Protein AF-A0A3B3R0X5-F1 (afdb_monomer_lite)

Organism: NCBI:txid1676925

Sequence (96 aa):
MDEEKPDLSTESGTTAPKTSDVYRVDKNLPVRFNNPDCFRGYSKKSTHPLYQTSNQTYGSKKPTVHEMPTTFNGTNRKFSEQKLKSGMYRDNGFNT

Radius of gyration: 26.06 Å; chains: 1; bounding box: 53×33×99 Å

InterPro domains:
  IPR026507 Piercer of microtubule wall 1/2 [PF14892] (10-96)
  IPR026507 Piercer of microtubule wall 1/2 [PTHR20899] (8-96)

Foldseek 3Di:
DDDDDDPPPDPPPPDAQFLVNVDQADPPDPVCLRRLVVDPDQAQPPDDPVPDDPCSVPSRDRDDSVNRDRDDDDDDCVVVVVVVVVPDDDDPDDDD

Secondary structure (DSSP, 8-state):
--------------PPPPHHHHS---TT--HHHH-GGG--S-S-----GGG--GGGGTT-SPP-TTTS-S-------HHHHHHHHT-S--------

Structure (mmCIF, N/CA/C/O backbone):
data_AF-A0A3B3R0X5-F1
#
_entry.id   AF-A0A3B3R0X5-F1
#
loop_
_atom_site.group_PDB
_atom_site.id
_atom_site.type_symbol
_atom_site.label_atom_id
_atom_site.label_alt_id
_atom_site.label_comp_id
_atom_site.label_asym_id
_atom_site.label_entity_id
_atom_site.label_seq_id
_atom_site.pdbx_PDB_ins_code
_atom_site.Cartn_x
_atom_site.Cartn_y
_atom_site.Cartn_z
_atom_site.occupancy
_atom_site.B_iso_or_equiv
_atom_site.auth_seq_id
_atom_site.auth_comp_id
_atom_site.auth_asym_id
_atom_site.auth_atom_id
_atom_site.pdbx_PDB_model_num
ATOM 1 N N . MET A 1 1 ? -30.843 12.924 -51.909 1.00 53.91 1 MET A N 1
ATOM 2 C CA . MET A 1 1 ? -29.399 12.632 -51.771 1.00 53.91 1 MET A CA 1
ATOM 3 C C . MET A 1 1 ? -29.111 12.802 -50.300 1.00 53.91 1 MET A C 1
ATOM 5 O O . MET A 1 1 ? -28.601 13.829 -49.877 1.00 53.91 1 MET A O 1
ATOM 9 N N . ASP A 1 2 ? -29.628 11.860 -49.527 1.00 50.97 2 ASP A N 1
ATOM 10 C CA . ASP A 1 2 ? -29.556 11.872 -48.078 1.00 50.97 2 ASP A CA 1
ATOM 11 C C . ASP A 1 2 ? -28.190 11.303 -47.713 1.00 50.97 2 ASP A C 1
ATOM 13 O O . ASP A 1 2 ? -27.877 10.161 -48.046 1.00 50.97 2 ASP A O 1
ATOM 17 N N . GLU A 1 3 ? -27.332 12.146 -47.142 1.00 59.84 3 GLU A N 1
ATOM 18 C CA . GLU A 1 3 ? -26.022 11.717 -46.670 1.00 59.84 3 GLU A CA 1
ATOM 19 C C . GLU A 1 3 ? -26.201 10.834 -45.435 1.00 59.84 3 GLU A C 1
ATOM 21 O O . GLU A 1 3 ? -26.466 11.304 -44.327 1.00 59.84 3 GLU A O 1
ATOM 26 N N . GLU A 1 4 ? -26.066 9.529 -45.640 1.00 56.72 4 GLU A N 1
ATOM 27 C CA . GLU A 1 4 ? -25.997 8.549 -44.571 1.00 56.72 4 GLU A CA 1
ATOM 28 C C . GLU A 1 4 ? -24.612 8.638 -43.909 1.00 56.72 4 GLU A C 1
ATOM 30 O O . GLU A 1 4 ? -23.581 8.259 -44.469 1.00 56.72 4 GLU A O 1
ATOM 35 N N . LYS A 1 5 ? -24.586 9.211 -42.704 1.00 58.28 5 LYS A N 1
ATOM 36 C CA . LYS A 1 5 ? -23.441 9.177 -41.787 1.00 58.28 5 LYS A CA 1
ATOM 37 C C . LYS A 1 5 ? -23.217 7.725 -41.345 1.00 58.28 5 LYS A C 1
ATOM 39 O O . LYS A 1 5 ? -24.145 7.165 -40.768 1.00 58.28 5 LYS A O 1
ATOM 44 N N . PRO A 1 6 ? -22.019 7.134 -41.494 1.00 53.94 6 PRO A N 1
ATOM 45 C CA . PRO A 1 6 ? -21.743 5.854 -40.859 1.00 53.94 6 PRO A CA 1
ATOM 46 C C . PRO A 1 6 ? -21.588 6.054 -39.346 1.00 53.94 6 PRO A C 1
ATOM 48 O O . PRO A 1 6 ? -20.646 6.690 -38.864 1.00 53.94 6 PRO A O 1
ATOM 51 N N . ASP A 1 7 ? -22.533 5.504 -38.596 1.00 47.34 7 ASP A N 1
ATOM 52 C CA . ASP A 1 7 ? -22.517 5.337 -37.151 1.00 47.34 7 ASP A CA 1
ATOM 53 C C . ASP A 1 7 ? -21.604 4.163 -36.766 1.00 47.34 7 ASP A C 1
ATOM 55 O O . ASP A 1 7 ? -22.033 3.060 -36.438 1.00 47.34 7 ASP A O 1
ATOM 59 N N . LEU A 1 8 ? -20.290 4.394 -36.769 1.00 48.59 8 LEU A N 1
ATOM 60 C CA . LEU A 1 8 ? -19.348 3.385 -36.288 1.00 48.59 8 LEU A CA 1
ATOM 61 C C . LEU A 1 8 ? -19.375 3.314 -34.751 1.00 48.59 8 LEU A C 1
ATOM 63 O O . LEU A 1 8 ? -18.542 3.898 -34.062 1.00 48.59 8 LEU A O 1
ATOM 67 N N . SER A 1 9 ? -20.352 2.584 -34.213 1.00 49.56 9 SER A N 1
ATOM 68 C CA . SER A 1 9 ? -20.438 2.190 -32.807 1.00 49.56 9 SER A CA 1
ATOM 69 C C . SER A 1 9 ? -20.081 0.711 -32.657 1.00 49.56 9 SER A C 1
ATOM 71 O O . SER A 1 9 ? -20.929 -0.171 -32.641 1.00 49.56 9 SER A O 1
ATOM 73 N N . THR A 1 10 ? -18.789 0.407 -32.540 1.00 44.56 10 THR A N 1
ATOM 74 C CA . THR A 1 10 ? -18.317 -0.844 -31.922 1.00 44.56 10 THR A CA 1
ATOM 75 C C . THR A 1 10 ? -16.928 -0.603 -31.342 1.00 44.56 10 THR A C 1
ATOM 77 O O . THR A 1 10 ? -15.913 -0.992 -31.912 1.00 44.56 10 THR A O 1
ATOM 80 N N . GLU A 1 11 ? -16.870 0.049 -30.182 1.00 41.31 11 GLU A N 1
ATOM 81 C CA . GLU A 1 11 ? -15.714 -0.106 -29.306 1.00 41.31 11 GLU A CA 1
ATOM 82 C C . GLU A 1 11 ? -15.921 -1.395 -28.515 1.00 41.31 11 GLU A C 1
ATOM 84 O O . GLU A 1 11 ? -16.641 -1.431 -27.516 1.00 41.31 11 GLU A O 1
ATOM 89 N N . SER A 1 12 ? -15.311 -2.486 -28.974 1.00 43.66 12 SER A N 1
ATOM 90 C CA . SER A 1 12 ? -15.097 -3.667 -28.142 1.00 43.66 12 SER A CA 1
ATOM 91 C C . SER A 1 12 ? -14.105 -3.291 -27.034 1.00 43.66 12 SER A C 1
ATOM 93 O O . SER A 1 12 ? -12.910 -3.573 -27.122 1.00 43.66 12 SER A O 1
ATOM 95 N N . GLY A 1 13 ? -14.589 -2.578 -26.018 1.00 43.00 13 GLY A N 1
ATOM 96 C CA . GLY A 1 13 ? -13.820 -2.197 -24.845 1.00 43.00 13 GLY A CA 1
ATOM 97 C C . GLY A 1 13 ? -13.462 -3.446 -24.055 1.00 43.00 13 GLY A C 1
ATOM 98 O O . GLY A 1 13 ? -14.258 -3.927 -23.254 1.00 43.00 13 GLY A O 1
ATOM 99 N N . THR A 1 14 ? -12.269 -3.993 -24.280 1.00 53.59 14 THR A N 1
ATOM 100 C CA . THR A 1 14 ? -11.697 -5.048 -23.441 1.00 53.59 14 THR A CA 1
ATOM 101 C C . THR A 1 14 ? -11.462 -4.482 -22.046 1.00 53.59 14 THR A C 1
ATOM 103 O O . THR A 1 14 ? -10.401 -3.933 -21.749 1.00 53.59 14 THR A O 1
ATOM 106 N N . THR A 1 15 ? -12.473 -4.565 -21.186 1.00 72.00 15 THR A N 1
ATOM 107 C CA . THR A 1 15 ? -12.330 -4.282 -19.761 1.00 72.00 15 THR A CA 1
ATOM 108 C C . THR A 1 15 ? -11.303 -5.244 -19.188 1.00 72.00 15 THR A C 1
ATOM 110 O O . THR A 1 15 ? -11.442 -6.459 -19.336 1.00 72.00 15 THR A O 1
ATOM 113 N N . ALA A 1 16 ? -10.265 -4.704 -18.554 1.00 80.25 16 ALA A N 1
ATOM 114 C CA . ALA A 1 16 ? -9.245 -5.518 -17.917 1.00 80.25 16 ALA A CA 1
ATOM 115 C C . ALA A 1 16 ? -9.865 -6.480 -16.888 1.00 80.25 16 ALA A C 1
ATOM 117 O O . ALA A 1 16 ? -10.806 -6.089 -16.185 1.00 80.25 16 ALA A O 1
ATOM 118 N N . PRO A 1 17 ? -9.353 -7.721 -16.791 1.00 86.81 17 PRO A N 1
ATOM 119 C CA . PRO A 1 17 ? -9.950 -8.748 -15.951 1.00 86.81 17 PRO A CA 1
ATOM 120 C C . PRO A 1 17 ? -9.858 -8.363 -14.474 1.00 86.81 17 PRO A C 1
ATOM 122 O O . PRO A 1 17 ? -8.794 -7.971 -13.981 1.00 86.81 17 PRO A O 1
ATOM 125 N N . LYS A 1 18 ? -10.975 -8.496 -13.755 1.00 92.00 18 LYS A N 1
ATOM 126 C CA . LYS A 1 18 ? -11.014 -8.324 -12.301 1.00 92.00 18 LYS A CA 1
ATOM 127 C C . LYS A 1 18 ? -10.678 -9.638 -11.616 1.00 92.00 18 LYS A C 1
ATOM 129 O O . LYS A 1 18 ? -10.850 -10.718 -12.179 1.00 92.00 18 LYS A O 1
ATOM 134 N N . THR A 1 19 ? -10.235 -9.571 -10.366 1.00 93.44 19 THR A N 1
ATOM 135 C CA . THR A 1 19 ? -9.950 -10.796 -9.605 1.00 93.44 19 THR A CA 1
ATOM 136 C C . THR A 1 19 ? -11.218 -11.572 -9.290 1.00 93.44 19 THR A C 1
ATOM 138 O O . THR A 1 19 ? -11.183 -12.797 -9.322 1.00 93.44 19 THR A O 1
ATOM 141 N N . SER A 1 20 ? -12.341 -10.877 -9.082 1.00 93.06 20 SER A N 1
ATOM 142 C CA . SER A 1 20 ? -13.666 -11.479 -8.914 1.00 93.06 20 SER A CA 1
ATOM 143 C C . SER A 1 20 ? -14.141 -12.296 -10.113 1.00 93.06 20 SER A C 1
ATOM 145 O O . SER A 1 20 ? -14.981 -13.174 -9.942 1.00 93.06 20 SER A O 1
ATOM 147 N N . ASP A 1 21 ? -13.638 -11.998 -11.315 1.00 93.06 21 ASP A N 1
ATOM 148 C CA . ASP A 1 21 ? -14.056 -12.680 -12.546 1.00 93.06 21 ASP A CA 1
ATOM 149 C C . ASP A 1 21 ? -13.395 -14.064 -12.661 1.00 93.06 21 ASP A C 1
ATOM 151 O O . ASP A 1 21 ? -13.942 -14.971 -13.282 1.00 93.06 21 ASP A O 1
ATOM 155 N N . VAL A 1 22 ? -12.220 -14.229 -12.043 1.00 93.62 22 VAL A N 1
ATOM 156 C CA . VAL A 1 22 ? -11.402 -15.453 -12.102 1.00 93.62 22 VAL A CA 1
ATOM 157 C C . VAL A 1 22 ? -11.481 -16.255 -10.802 1.00 93.62 22 VAL A C 1
ATOM 159 O O . VAL A 1 22 ? -11.456 -17.485 -10.822 1.00 93.62 22 VAL A O 1
ATOM 162 N N . TYR A 1 23 ? -11.584 -15.575 -9.660 1.00 95.12 23 TYR A N 1
ATOM 163 C CA . TYR A 1 23 ? -11.552 -16.173 -8.332 1.00 95.12 23 TYR A CA 1
ATOM 164 C C . TYR A 1 23 ? -12.751 -15.761 -7.488 1.00 95.12 23 TYR A C 1
ATOM 166 O O . TYR A 1 23 ? -13.299 -14.666 -7.602 1.00 95.12 23 TYR A O 1
ATOM 174 N N . ARG A 1 24 ? -13.107 -16.628 -6.537 1.00 95.19 24 ARG A N 1
ATOM 175 C CA . ARG A 1 24 ? -14.070 -16.281 -5.495 1.00 95.19 24 ARG A CA 1
ATOM 176 C C . ARG A 1 24 ? -13.416 -15.331 -4.489 1.00 95.19 24 ARG A C 1
ATOM 178 O O . ARG A 1 24 ? -12.496 -15.723 -3.774 1.00 95.19 24 ARG A O 1
ATOM 185 N N . VAL A 1 25 ? -13.921 -14.105 -4.425 1.00 95.06 25 VAL A N 1
ATOM 186 C CA . VAL A 1 25 ? -13.431 -13.040 -3.537 1.00 95.06 25 VAL A CA 1
ATOM 187 C C . VAL A 1 25 ? -14.416 -12.740 -2.407 1.00 95.06 25 VAL A C 1
ATOM 189 O O . VAL A 1 25 ? -15.620 -12.981 -2.535 1.00 95.06 25 VAL A O 1
ATOM 192 N N . ASP A 1 26 ? -13.910 -12.211 -1.291 1.00 94.50 26 ASP A N 1
ATOM 193 C CA . ASP A 1 26 ? -14.753 -11.719 -0.196 1.00 94.50 26 ASP A CA 1
ATOM 194 C C . ASP A 1 26 ? -15.483 -10.421 -0.584 1.00 94.50 26 ASP A C 1
ATOM 196 O O . ASP A 1 26 ? -14.952 -9.582 -1.314 1.00 94.50 26 ASP A O 1
ATOM 200 N N . LYS A 1 27 ? -16.699 -10.224 -0.059 1.00 91.12 27 LYS A N 1
ATOM 201 C CA . LYS A 1 27 ? -17.514 -9.022 -0.320 1.00 91.12 27 LYS A CA 1
ATOM 202 C C . LYS A 1 27 ? -16.852 -7.733 0.179 1.00 91.12 27 LYS A C 1
ATOM 204 O O . LYS A 1 27 ? -17.096 -6.670 -0.381 1.00 91.12 27 LYS A O 1
ATOM 209 N N . ASN A 1 28 ? -16.030 -7.825 1.222 1.00 92.25 28 ASN A N 1
ATOM 210 C CA . ASN A 1 28 ? -15.334 -6.705 1.848 1.00 92.25 28 ASN A CA 1
ATOM 211 C C . ASN A 1 28 ? -13.930 -6.477 1.268 1.00 92.25 28 ASN A C 1
ATOM 213 O O . ASN A 1 28 ? -13.159 -5.692 1.825 1.00 92.25 28 ASN A O 1
ATOM 217 N N . LEU A 1 29 ? -13.567 -7.150 0.169 1.00 94.06 29 LEU A N 1
ATOM 218 C CA . LEU A 1 29 ? -12.272 -6.954 -0.472 1.00 94.06 29 LEU A CA 1
ATOM 219 C C . LEU A 1 29 ? -12.155 -5.509 -1.000 1.00 94.06 29 LEU A C 1
ATOM 221 O O . LEU A 1 29 ? -12.999 -5.066 -1.784 1.00 94.06 29 LEU A O 1
ATOM 225 N N . PRO A 1 30 ? -11.100 -4.757 -0.630 1.00 94.50 30 PRO A N 1
ATOM 226 C CA . PRO A 1 30 ? -10.862 -3.436 -1.186 1.00 94.50 30 PRO A CA 1
ATOM 227 C C . PRO A 1 30 ? -10.844 -3.447 -2.716 1.00 94.50 30 PRO A C 1
ATOM 229 O O . PRO A 1 30 ? -10.166 -4.263 -3.339 1.00 94.50 30 PRO A O 1
ATOM 232 N N . VAL A 1 31 ? -11.508 -2.457 -3.321 1.00 93.75 31 VAL A N 1
ATOM 233 C CA . VAL A 1 31 ? -11.641 -2.308 -4.784 1.00 93.75 31 VAL A CA 1
ATOM 234 C C . VAL A 1 31 ? -10.291 -2.370 -5.502 1.00 93.75 31 VAL A C 1
ATOM 236 O O . VAL A 1 31 ? -10.208 -2.876 -6.619 1.00 93.75 31 VAL A O 1
ATOM 239 N N . ARG A 1 32 ? -9.219 -1.899 -4.855 1.00 93.50 32 ARG A N 1
ATOM 240 C CA . ARG A 1 32 ? -7.862 -1.936 -5.411 1.00 93.50 32 ARG A CA 1
ATOM 241 C C . ARG A 1 32 ? -7.347 -3.357 -5.636 1.00 93.50 32 ARG A C 1
ATOM 243 O O . ARG A 1 32 ? -6.734 -3.609 -6.661 1.00 93.50 32 ARG A O 1
ATOM 250 N N . PHE A 1 33 ? -7.637 -4.286 -4.729 1.00 94.19 33 PHE A N 1
ATOM 251 C CA . PHE A 1 33 ? -7.268 -5.691 -4.915 1.00 94.19 33 PHE A CA 1
ATOM 252 C C . PHE A 1 33 ? -8.183 -6.399 -5.910 1.00 94.19 33 PHE A C 1
ATOM 254 O O . PHE A 1 33 ? -7.747 -7.346 -6.548 1.00 94.19 33 PHE A O 1
ATOM 261 N N . ASN A 1 34 ? -9.418 -5.917 -6.099 1.00 94.75 34 ASN A N 1
ATOM 262 C CA . ASN A 1 34 ? -10.283 -6.448 -7.151 1.00 94.75 34 ASN A CA 1
ATOM 263 C C . ASN A 1 34 ? -9.844 -6.022 -8.565 1.00 94.75 34 ASN A C 1
ATOM 265 O O . ASN A 1 34 ? -10.066 -6.741 -9.534 1.00 94.75 34 ASN A O 1
ATOM 269 N N . ASN A 1 35 ? -9.211 -4.853 -8.688 1.00 93.94 35 ASN A N 1
ATOM 270 C CA . ASN A 1 35 ? -8.795 -4.277 -9.965 1.00 93.94 35 ASN A CA 1
ATOM 271 C C . ASN A 1 35 ? -7.262 -4.131 -9.991 1.00 93.94 35 ASN A C 1
ATOM 273 O O . ASN A 1 35 ? -6.763 -3.061 -9.626 1.00 93.94 35 ASN A O 1
ATOM 277 N N . PRO A 1 36 ? -6.495 -5.147 -10.435 1.00 91.50 36 PRO A N 1
ATOM 278 C CA . PRO A 1 36 ? -5.025 -5.095 -10.438 1.00 91.50 36 PRO A CA 1
ATOM 279 C C . PRO A 1 36 ? -4.476 -3.929 -11.274 1.00 91.50 36 PRO A C 1
ATOM 281 O O . PRO A 1 36 ? -3.392 -3.405 -11.022 1.00 91.50 36 PRO A O 1
ATOM 284 N N . ASP A 1 37 ? -5.268 -3.442 -12.223 1.00 89.75 37 ASP A N 1
ATOM 285 C CA . ASP A 1 37 ? -4.926 -2.304 -13.061 1.00 89.75 37 ASP A CA 1
ATOM 286 C C . ASP A 1 37 ? -4.801 -0.971 -12.330 1.00 89.75 37 ASP A C 1
ATOM 288 O O . ASP A 1 37 ? -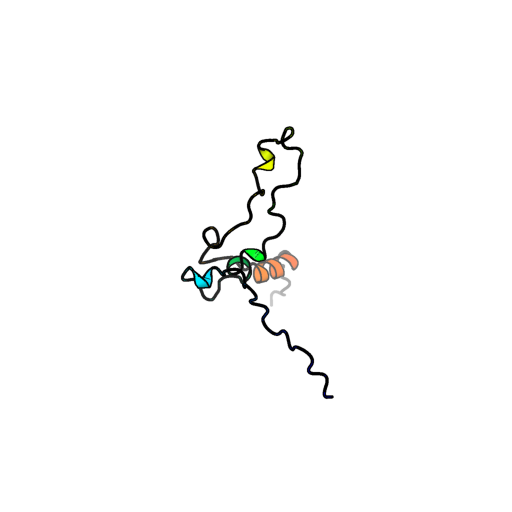4.148 -0.054 -12.832 1.00 89.75 37 ASP A O 1
ATOM 292 N N . CYS A 1 38 ? -5.371 -0.865 -11.129 1.00 89.56 38 CYS A N 1
ATOM 293 C CA . CYS A 1 38 ? -5.252 0.337 -10.318 1.00 89.56 38 CYS A CA 1
ATOM 294 C C . CYS A 1 38 ? -3.823 0.562 -9.784 1.00 89.56 38 CYS A C 1
ATOM 296 O O . CYS A 1 38 ? -3.484 1.690 -9.410 1.00 89.56 38 CYS A O 1
ATOM 298 N N . PHE A 1 39 ? -2.979 -0.480 -9.763 1.00 89.50 39 PHE A N 1
ATOM 299 C CA . PHE A 1 39 ? -1.589 -0.396 -9.328 1.00 89.50 39 PHE A CA 1
ATOM 300 C C . PHE A 1 39 ? -0.715 0.216 -10.428 1.00 89.50 39 PHE A C 1
ATOM 302 O O . PHE A 1 39 ? -0.505 -0.359 -11.497 1.00 89.50 39 PHE A O 1
ATOM 309 N N . ARG A 1 40 ? -0.184 1.408 -10.147 1.00 90.00 40 ARG A N 1
ATOM 310 C CA . ARG A 1 40 ? 0.684 2.184 -11.045 1.00 90.00 40 ARG A CA 1
ATOM 311 C C . ARG A 1 40 ? 2.144 2.084 -10.606 1.00 90.00 40 ARG A C 1
ATOM 313 O O . ARG A 1 40 ? 2.427 1.773 -9.455 1.00 90.00 40 ARG A O 1
ATOM 320 N N . GLY A 1 41 ? 3.065 2.384 -11.520 1.00 89.38 41 GLY A N 1
ATOM 321 C CA . GLY A 1 41 ? 4.508 2.406 -11.242 1.00 89.38 41 GLY A CA 1
ATOM 322 C C . GLY A 1 41 ? 5.226 1.082 -11.504 1.00 89.38 41 GLY A C 1
ATOM 323 O O . GLY A 1 41 ? 6.453 1.062 -11.546 1.00 89.38 41 GLY A O 1
ATOM 324 N N . TYR A 1 42 ? 4.479 0.011 -11.769 1.00 91.56 42 TYR A N 1
ATOM 325 C CA . TYR A 1 42 ? 5.037 -1.246 -12.243 1.00 91.56 42 TYR A CA 1
ATOM 326 C C . TYR A 1 42 ? 5.207 -1.205 -13.754 1.00 91.56 42 TYR A C 1
ATOM 328 O O . TYR A 1 42 ? 4.229 -1.189 -14.501 1.00 91.56 42 TYR A O 1
ATOM 336 N N . SER A 1 43 ? 6.449 -1.134 -14.207 1.00 87.50 43 SER A N 1
ATOM 337 C CA . SER A 1 43 ? 6.785 -1.206 -15.626 1.00 87.50 43 SER A CA 1
ATOM 338 C C . SER A 1 43 ? 8.282 -1.392 -15.783 1.00 87.50 43 SER A C 1
ATOM 340 O O . SER A 1 43 ? 9.078 -0.908 -14.972 1.00 87.50 43 SER A O 1
ATOM 342 N N . LYS A 1 44 ? 8.682 -2.066 -16.859 1.00 86.44 44 LYS A N 1
ATOM 343 C CA . LYS A 1 44 ? 10.082 -2.081 -17.257 1.00 86.44 44 LYS A CA 1
ATOM 344 C C . LYS A 1 44 ? 10.452 -0.673 -17.720 1.00 86.44 44 LYS A C 1
ATOM 346 O O . LYS A 1 44 ? 9.933 -0.192 -18.725 1.00 86.44 44 LYS A O 1
ATOM 351 N N . LYS A 1 45 ? 11.344 -0.009 -16.982 1.00 86.81 45 LYS A N 1
ATOM 352 C CA . LYS A 1 45 ? 11.912 1.269 -17.420 1.00 86.81 45 LYS A CA 1
ATOM 353 C C . LYS A 1 45 ? 12.662 1.045 -18.732 1.00 86.81 45 LYS A C 1
ATOM 355 O O . LYS A 1 45 ? 13.386 0.060 -18.866 1.00 86.81 45 LYS A O 1
ATOM 360 N N . SER A 1 46 ? 12.492 1.962 -19.681 1.00 83.44 46 SER A N 1
ATOM 361 C CA . SER A 1 46 ? 13.232 1.944 -20.943 1.00 83.44 46 SER A CA 1
ATOM 362 C C . S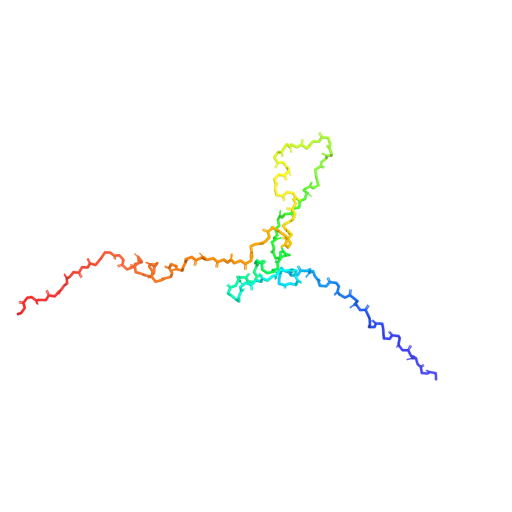ER A 1 46 ? 14.681 2.362 -20.687 1.00 83.44 46 SER A C 1
ATOM 364 O O . SER A 1 46 ? 15.035 3.532 -20.798 1.00 83.44 46 SER A O 1
ATOM 366 N N . THR A 1 47 ? 15.504 1.404 -20.271 1.00 86.94 47 THR A N 1
ATOM 367 C CA . THR A 1 47 ? 16.955 1.537 -20.136 1.00 86.94 47 THR A CA 1
ATOM 368 C C . THR A 1 47 ? 17.640 0.834 -21.299 1.00 86.94 47 THR A C 1
ATOM 370 O O . THR A 1 47 ? 17.094 -0.093 -21.905 1.00 86.94 47 THR A O 1
ATOM 373 N N . HIS A 1 48 ? 18.848 1.285 -21.631 1.00 91.12 48 HIS A N 1
ATOM 374 C CA . HIS A 1 48 ? 19.636 0.658 -22.682 1.00 91.12 48 HIS A CA 1
ATOM 375 C C . HIS A 1 48 ? 19.836 -0.838 -22.364 1.00 91.12 48 HIS A C 1
ATOM 377 O O . HIS A 1 48 ? 20.235 -1.155 -21.239 1.00 91.12 48 HIS A O 1
ATOM 383 N N . PRO A 1 49 ? 19.601 -1.767 -23.311 1.00 89.12 49 PRO A N 1
ATOM 384 C CA . PRO A 1 49 ? 19.663 -3.204 -23.042 1.00 89.12 49 PRO A CA 1
ATOM 385 C C . PRO A 1 49 ? 20.987 -3.679 -22.429 1.00 89.12 49 PRO A C 1
ATOM 387 O O . PRO A 1 49 ? 20.976 -4.572 -21.589 1.00 89.12 49 PRO A O 1
ATOM 390 N N . LEU A 1 50 ? 22.105 -3.040 -22.797 1.00 93.38 50 LEU A N 1
ATOM 391 C CA . LEU A 1 50 ? 23.443 -3.351 -22.274 1.00 93.38 50 LEU A CA 1
ATOM 392 C C . LEU A 1 50 ? 23.690 -2.828 -20.845 1.00 93.38 50 LEU A C 1
ATOM 394 O O . LEU A 1 50 ? 24.586 -3.311 -20.164 1.00 93.38 50 LEU A O 1
ATOM 398 N N . TYR A 1 51 ? 22.906 -1.851 -20.379 1.00 90.75 51 TYR A N 1
ATOM 399 C CA . TYR A 1 51 ? 23.079 -1.194 -19.076 1.00 90.75 51 TYR A CA 1
ATOM 400 C C . TYR A 1 51 ? 21.921 -1.532 -18.120 1.00 90.75 51 TYR A C 1
ATOM 402 O O . TYR A 1 51 ? 21.325 -0.660 -17.478 1.00 90.75 51 TYR A O 1
ATOM 410 N N . GLN A 1 52 ? 21.579 -2.819 -18.030 1.00 90.75 52 GLN A N 1
ATOM 411 C CA . GLN A 1 52 ? 20.597 -3.331 -17.074 1.00 90.75 52 GLN A CA 1
ATOM 412 C C . GLN A 1 52 ? 21.290 -3.800 -15.793 1.00 90.75 52 GLN A C 1
ATOM 414 O O . GLN A 1 52 ? 22.279 -4.524 -15.828 1.00 90.75 52 GLN A O 1
ATOM 419 N N . THR A 1 53 ? 20.753 -3.393 -14.647 1.00 91.19 53 THR A N 1
ATOM 420 C CA . THR A 1 53 ? 21.182 -3.885 -13.333 1.00 91.19 53 THR A CA 1
ATOM 421 C C . THR A 1 53 ? 20.168 -4.893 -12.803 1.00 91.19 53 THR A C 1
ATOM 423 O O . THR A 1 53 ? 18.984 -4.826 -13.134 1.00 91.19 53 THR A O 1
ATOM 426 N N . SER A 1 54 ? 20.600 -5.806 -11.933 1.00 92.06 54 SER A N 1
ATOM 427 C CA . SER A 1 54 ? 19.717 -6.794 -11.292 1.00 92.06 54 SER A CA 1
ATOM 428 C C . SER A 1 54 ? 18.537 -6.138 -10.563 1.00 92.06 54 SER A C 1
ATOM 430 O O . SER A 1 54 ? 17.403 -6.608 -10.667 1.00 92.06 54 SER A O 1
ATOM 432 N N . ASN A 1 55 ? 18.782 -4.994 -9.920 1.00 92.25 55 ASN A N 1
ATOM 433 C CA . ASN A 1 55 ? 17.773 -4.212 -9.204 1.00 92.25 55 ASN A CA 1
ATOM 434 C C . ASN A 1 55 ? 16.645 -3.695 -10.115 1.00 92.25 55 ASN A C 1
ATOM 436 O O . ASN A 1 55 ? 15.532 -3.506 -9.634 1.00 92.25 55 ASN A O 1
ATOM 440 N N . GLN A 1 56 ? 16.888 -3.505 -11.421 1.00 90.75 56 GLN A N 1
ATOM 441 C CA . GLN A 1 56 ? 15.845 -3.093 -12.376 1.00 90.75 56 GLN A CA 1
ATOM 442 C C . GLN A 1 56 ? 14.775 -4.174 -12.587 1.00 90.75 56 GLN A C 1
ATOM 444 O O . GLN A 1 56 ? 13.703 -3.874 -13.105 1.00 90.75 56 GLN A O 1
ATOM 449 N N . THR A 1 57 ? 15.038 -5.419 -12.178 1.00 91.44 57 THR A N 1
ATOM 450 C CA . THR A 1 57 ? 14.052 -6.509 -12.216 1.00 91.44 57 THR A CA 1
ATOM 451 C C . THR A 1 57 ? 12.920 -6.267 -11.221 1.00 91.44 57 THR A C 1
ATOM 453 O O . THR A 1 57 ? 11.760 -6.573 -11.515 1.00 91.44 57 THR A O 1
ATOM 456 N N . TYR A 1 58 ? 13.227 -5.686 -10.057 1.00 93.12 58 TYR A N 1
ATOM 457 C CA . TYR A 1 58 ? 12.226 -5.400 -9.036 1.00 93.12 58 TYR A CA 1
ATOM 458 C C . TYR A 1 58 ? 11.238 -4.335 -9.524 1.00 93.12 58 TYR A C 1
ATOM 460 O O . TYR A 1 58 ? 11.629 -3.308 -10.075 1.00 93.12 58 TYR A O 1
ATOM 468 N N . GLY A 1 59 ? 9.939 -4.593 -9.352 1.00 91.81 59 GLY A N 1
ATOM 469 C CA . GLY A 1 59 ? 8.874 -3.687 -9.797 1.00 91.81 59 GLY A CA 1
ATOM 470 C C . GLY A 1 59 ? 8.718 -3.562 -11.320 1.00 91.81 59 GLY A C 1
ATOM 471 O O . GLY A 1 59 ? 7.876 -2.797 -11.780 1.00 91.81 59 GLY A O 1
ATOM 472 N N . SER A 1 60 ? 9.485 -4.308 -12.124 1.00 92.38 60 SER A N 1
ATOM 473 C CA . SER A 1 60 ? 9.383 -4.246 -13.591 1.00 92.38 60 SER A CA 1
ATOM 474 C C . SER A 1 60 ? 8.095 -4.863 -14.146 1.00 92.38 60 SER A C 1
ATOM 476 O O . SER A 1 60 ? 7.648 -4.488 -15.231 1.00 92.38 60 SER A O 1
ATOM 478 N N . LYS A 1 61 ? 7.492 -5.799 -13.407 1.00 92.31 61 LYS A N 1
ATOM 479 C CA . LYS A 1 61 ? 6.281 -6.532 -13.792 1.00 92.31 61 LYS A CA 1
ATOM 480 C C . LYS A 1 61 ? 5.072 -5.991 -13.041 1.00 92.31 61 LYS A C 1
ATOM 482 O O . LYS A 1 61 ? 5.137 -5.798 -11.829 1.00 92.31 61 LYS A O 1
ATOM 487 N N . LYS A 1 62 ? 3.984 -5.750 -13.775 1.00 92.44 62 LYS A N 1
ATOM 488 C CA . LYS A 1 62 ? 2.699 -5.328 -13.212 1.00 92.44 62 LYS A CA 1
ATOM 489 C C . LYS A 1 62 ? 2.034 -6.500 -12.491 1.00 92.44 62 LYS A C 1
ATOM 491 O O . LYS A 1 62 ? 2.085 -7.605 -13.030 1.00 92.44 62 LYS A O 1
ATOM 496 N N . PRO A 1 63 ? 1.404 -6.264 -11.330 1.00 93.38 63 PRO A N 1
ATOM 497 C CA . PRO A 1 63 ? 0.669 -7.313 -10.657 1.00 93.38 63 PRO A CA 1
ATOM 498 C C . PRO A 1 63 ? -0.551 -7.763 -11.470 1.00 93.38 63 PRO A C 1
ATOM 500 O O . PRO A 1 63 ? -1.206 -6.961 -12.141 1.00 93.38 63 PRO A O 1
ATOM 503 N N . THR A 1 64 ? -0.860 -9.050 -11.376 1.00 92.75 64 THR A N 1
ATOM 504 C CA . THR A 1 64 ? -1.921 -9.733 -12.125 1.00 92.75 64 THR A CA 1
ATOM 505 C C . THR A 1 64 ? -3.029 -10.246 -11.207 1.00 92.75 64 THR A C 1
ATOM 507 O O . THR A 1 64 ? -2.891 -10.264 -9.983 1.00 92.75 64 THR A O 1
ATOM 510 N N . VAL A 1 65 ? -4.138 -10.711 -11.795 1.00 94.69 65 VAL A N 1
ATOM 511 C CA . VAL A 1 65 ? -5.262 -11.281 -11.031 1.00 94.69 65 VAL A CA 1
ATOM 512 C C . VAL A 1 65 ? -4.874 -12.494 -10.179 1.00 94.69 65 VAL A C 1
ATOM 514 O O . VAL A 1 65 ? -5.532 -12.764 -9.182 1.00 94.69 65 VAL A O 1
ATOM 517 N N . HIS A 1 66 ? -3.803 -13.199 -10.548 1.00 94.25 66 HIS A N 1
ATOM 518 C CA . HIS A 1 66 ? -3.313 -14.396 -9.859 1.00 94.25 66 HIS A CA 1
ATOM 519 C C . HIS A 1 66 ? -2.428 -14.081 -8.647 1.00 94.25 66 HIS A C 1
ATOM 521 O O . HIS A 1 66 ? -2.217 -14.942 -7.799 1.00 94.25 66 HIS A O 1
ATOM 527 N N . GLU A 1 67 ? -1.909 -12.856 -8.559 1.00 93.00 67 GLU A N 1
ATOM 528 C CA . GLU A 1 67 ? -1.074 -12.395 -7.442 1.00 93.00 67 GLU A CA 1
ATOM 529 C C . GLU A 1 67 ? -1.887 -11.600 -6.411 1.00 93.00 67 GLU A C 1
ATOM 531 O O . GLU A 1 67 ? -1.453 -11.417 -5.273 1.00 93.00 67 GLU A O 1
ATOM 536 N N . MET A 1 68 ? -3.064 -11.106 -6.802 1.00 94.19 68 MET A N 1
ATOM 537 C CA . MET A 1 68 ? -3.942 -10.338 -5.927 1.00 94.19 68 MET A CA 1
ATOM 538 C C . MET A 1 68 ? -4.574 -11.215 -4.836 1.00 94.19 68 MET A C 1
ATOM 540 O O . MET A 1 68 ? -5.014 -12.332 -5.112 1.00 94.19 68 MET A O 1
ATOM 544 N N . PRO A 1 69 ? -4.699 -10.703 -3.599 1.00 95.06 69 PRO A N 1
ATOM 545 C CA . PRO A 1 69 ? -5.349 -11.439 -2.527 1.00 95.06 69 PRO A CA 1
ATOM 546 C C . PRO A 1 69 ? -6.864 -11.523 -2.750 1.00 95.06 69 PRO A C 1
ATOM 548 O O . PRO A 1 69 ? -7.501 -10.557 -3.170 1.00 95.06 69 PRO A O 1
ATOM 551 N N . THR A 1 70 ? -7.464 -12.658 -2.386 1.00 94.94 70 THR A N 1
ATOM 552 C CA . THR A 1 70 ? -8.925 -12.860 -2.429 1.00 94.94 70 THR A CA 1
ATOM 553 C C . THR A 1 70 ? -9.646 -12.349 -1.179 1.00 94.94 70 THR A C 1
ATOM 555 O O . THR A 1 70 ? -10.856 -12.114 -1.209 1.00 94.94 70 THR A O 1
ATOM 558 N N . THR A 1 71 ? -8.904 -12.128 -0.088 1.00 95.06 71 THR A N 1
ATOM 559 C CA . THR A 1 71 ? -9.396 -11.598 1.192 1.00 95.06 71 THR A CA 1
ATOM 560 C C . THR A 1 71 ? -8.397 -10.602 1.776 1.00 95.06 71 THR A C 1
ATOM 562 O O . THR A 1 71 ? -7.190 -10.831 1.692 1.00 95.06 71 THR A O 1
ATOM 565 N N . PHE A 1 72 ? -8.872 -9.538 2.427 1.00 94.56 72 PHE A N 1
ATOM 566 C CA . PHE A 1 72 ? -8.010 -8.564 3.100 1.00 94.56 72 PHE A CA 1
ATOM 567 C C . PHE A 1 72 ? -8.548 -8.220 4.490 1.00 94.56 72 PHE A C 1
ATOM 569 O O . PHE A 1 72 ? -9.575 -7.559 4.622 1.00 94.56 72 PHE A O 1
ATOM 576 N N . ASN A 1 73 ? -7.812 -8.624 5.525 1.00 93.06 73 ASN A N 1
ATOM 577 C CA . ASN A 1 73 ? -8.184 -8.419 6.926 1.00 93.06 73 ASN A CA 1
ATOM 578 C C . ASN A 1 73 ? -7.358 -7.285 7.546 1.00 93.06 73 ASN A C 1
ATOM 580 O O . ASN A 1 73 ? -6.528 -7.501 8.428 1.00 93.06 73 ASN A O 1
ATOM 584 N N . GLY A 1 74 ? -7.543 -6.068 7.033 1.00 90.75 74 GLY A N 1
ATOM 585 C CA . GLY A 1 74 ? -6.895 -4.876 7.581 1.00 90.75 74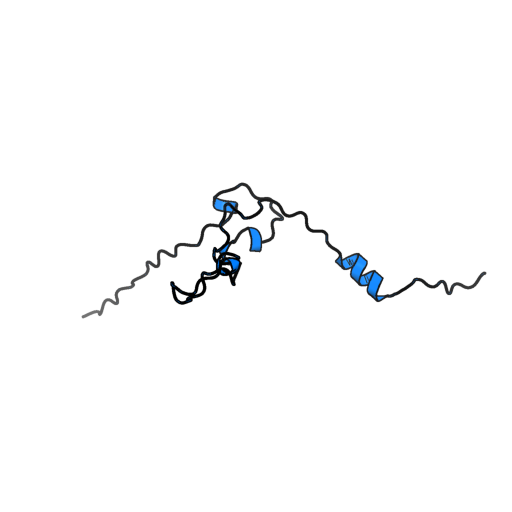 GLY A CA 1
ATOM 586 C C . GLY A 1 74 ? -7.486 -4.464 8.931 1.00 90.75 74 GLY A C 1
ATOM 587 O O . GLY A 1 74 ? -8.691 -4.571 9.154 1.00 90.75 74 GLY A O 1
ATOM 588 N N . THR A 1 75 ? -6.651 -3.941 9.828 1.00 91.12 75 THR A N 1
ATOM 589 C CA . THR A 1 75 ? -7.110 -3.393 11.111 1.00 91.12 75 THR A CA 1
ATOM 590 C C . THR A 1 75 ? -7.480 -1.916 10.964 1.00 91.12 75 THR A C 1
ATOM 592 O O . THR A 1 75 ? -6.738 -1.117 10.392 1.00 91.12 75 THR A O 1
ATOM 595 N N . ASN A 1 76 ? -8.646 -1.525 11.485 1.00 90.50 76 ASN A N 1
ATOM 596 C CA . ASN A 1 76 ? -9.078 -0.128 11.500 1.00 90.50 76 ASN A CA 1
ATOM 597 C C . ASN A 1 76 ? -8.617 0.548 12.798 1.00 90.50 76 ASN A C 1
ATOM 599 O O . ASN A 1 76 ? -9.070 0.193 13.883 1.00 90.50 76 ASN A O 1
ATOM 603 N N . ARG A 1 77 ? -7.739 1.549 12.681 1.00 93.56 77 ARG A N 1
ATOM 604 C CA . ARG A 1 77 ? -7.156 2.267 13.826 1.00 93.56 77 ARG A CA 1
ATOM 605 C C . ARG A 1 77 ? -7.791 3.629 14.107 1.00 93.56 77 ARG A C 1
ATOM 607 O O . ARG A 1 77 ? -7.347 4.305 15.030 1.00 93.56 77 ARG A O 1
ATOM 614 N N . LYS A 1 78 ? -8.853 4.019 13.386 1.00 94.00 78 LYS A N 1
ATOM 615 C CA . LYS A 1 78 ? -9.473 5.355 13.500 1.00 94.00 78 LYS A CA 1
ATOM 616 C C . LYS A 1 78 ? -9.846 5.730 14.938 1.00 94.00 78 LYS A C 1
ATOM 618 O O . LYS A 1 78 ? -9.542 6.836 15.370 1.00 94.00 78 LYS A O 1
ATOM 623 N N . PHE A 1 79 ? -10.450 4.807 15.689 1.00 92.31 79 PHE A N 1
ATOM 624 C CA . PHE A 1 79 ? -10.826 5.037 17.090 1.00 92.31 79 PHE A CA 1
ATOM 625 C C . PHE A 1 79 ? -9.602 5.306 17.979 1.00 92.31 79 PHE A C 1
ATOM 627 O O . PHE A 1 79 ? -9.545 6.297 18.707 1.00 92.31 79 PHE A O 1
ATOM 634 N N . SER A 1 80 ? -8.589 4.441 17.895 1.00 92.75 80 SER A N 1
ATOM 635 C CA . SER A 1 80 ? -7.366 4.576 18.687 1.00 92.75 80 SER A CA 1
ATOM 636 C C . SER A 1 80 ? -6.580 5.832 18.313 1.00 92.75 80 SER A C 1
ATOM 638 O O . SER A 1 80 ? -6.049 6.492 19.196 1.00 92.75 80 SER A O 1
ATOM 640 N N . 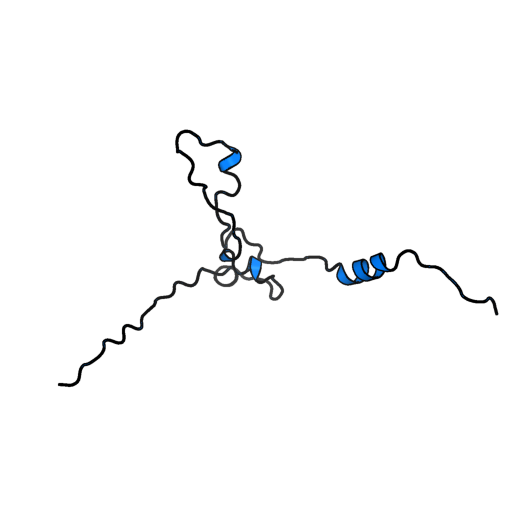GLU A 1 81 ? -6.533 6.194 17.030 1.00 94.19 81 GLU A N 1
ATOM 641 C CA . GLU A 1 81 ? -5.897 7.428 16.554 1.00 94.19 81 GLU A CA 1
ATOM 642 C C . GLU A 1 81 ? -6.590 8.680 17.094 1.00 94.19 81 GLU A C 1
ATOM 644 O O . GLU A 1 81 ? -5.915 9.625 17.500 1.00 94.19 81 GLU A O 1
ATOM 649 N N . GLN A 1 82 ? -7.926 8.692 17.139 1.00 93.31 82 GLN A N 1
ATOM 650 C CA . GLN A 1 82 ? -8.683 9.789 17.745 1.00 93.31 82 GLN A CA 1
ATOM 651 C C . GLN A 1 82 ? -8.341 9.949 19.229 1.00 93.31 82 GLN A C 1
ATOM 653 O O . GLN A 1 82 ? -8.047 11.059 19.668 1.00 93.31 82 GLN A O 1
ATOM 658 N N . LYS A 1 83 ? -8.298 8.846 19.985 1.00 90.31 83 LYS A N 1
ATOM 659 C CA . LYS A 1 83 ? -7.940 8.865 21.412 1.00 90.31 83 LYS A CA 1
ATOM 660 C C . LYS A 1 83 ? -6.467 9.207 21.655 1.00 90.31 83 LYS A C 1
ATOM 662 O O . LYS A 1 83 ? -6.134 9.846 22.646 1.00 90.31 83 LYS A O 1
ATOM 667 N N . LEU A 1 84 ? -5.572 8.818 20.749 1.00 90.75 84 LEU A N 1
ATOM 668 C CA . LEU A 1 84 ? -4.152 9.149 20.855 1.00 90.75 84 LEU A CA 1
ATOM 669 C C . LEU A 1 84 ? -3.921 10.664 20.747 1.00 90.75 84 LEU A C 1
ATOM 671 O O . LEU A 1 84 ? -3.084 11.207 21.462 1.00 90.75 84 LEU A O 1
ATOM 675 N N . LYS A 1 85 ? -4.697 11.356 19.901 1.00 91.81 85 LYS A N 1
ATOM 676 C CA . LYS A 1 85 ? -4.611 12.817 19.737 1.00 91.81 85 LYS A CA 1
ATOM 677 C C . LYS A 1 85 ? -5.009 13.597 20.993 1.00 91.81 85 LYS A C 1
ATOM 679 O O . LYS A 1 85 ? -4.495 14.692 21.184 1.00 91.81 85 LYS A O 1
ATOM 684 N N . SER A 1 86 ? -5.889 13.058 21.845 1.00 87.56 86 SER A N 1
ATOM 685 C CA . SER A 1 86 ? -6.313 13.726 23.088 1.00 87.56 86 SER A CA 1
ATOM 686 C C . SER A 1 86 ? -5.298 13.625 24.236 1.00 87.56 86 SER A C 1
ATOM 688 O O . SER A 1 86 ? -5.498 14.250 25.272 1.00 87.56 86 SER A O 1
ATOM 690 N N . GLY A 1 87 ? -4.208 12.868 24.068 1.00 87.75 87 GLY A N 1
ATOM 691 C CA . GLY A 1 87 ? -3.161 12.731 25.081 1.00 87.75 87 GLY A CA 1
ATOM 692 C C . GLY A 1 87 ? -3.552 11.845 26.269 1.00 87.75 87 GLY A C 1
ATOM 693 O O . GLY A 1 87 ? -4.493 11.051 26.210 1.00 87.75 87 GLY A O 1
ATOM 694 N N . MET A 1 88 ? -2.769 11.943 27.345 1.00 91.19 88 MET A N 1
ATOM 695 C CA . MET A 1 88 ? -2.959 11.145 28.559 1.00 91.19 88 MET A CA 1
ATOM 696 C C . MET A 1 88 ? -4.186 11.615 29.344 1.00 91.19 88 MET A C 1
ATOM 698 O O . MET A 1 88 ? -4.374 12.813 29.552 1.00 91.19 88 MET A O 1
ATOM 702 N N . TYR A 1 89 ? -4.985 10.661 29.823 1.00 90.25 89 TYR A N 1
ATOM 703 C CA . TYR A 1 89 ? -6.118 10.945 30.702 1.00 90.25 89 TYR A CA 1
ATOM 704 C C . TYR A 1 89 ? -5.654 11.639 31.992 1.00 90.25 89 TYR A C 1
ATOM 706 O O . TYR A 1 89 ? -4.625 11.273 32.565 1.00 90.25 89 TYR A O 1
ATOM 714 N N . ARG A 1 90 ? -6.433 12.624 32.447 1.00 90.31 90 ARG A N 1
ATOM 715 C CA . ARG A 1 90 ? -6.276 13.298 33.739 1.00 90.31 90 ARG A CA 1
ATOM 716 C C . ARG A 1 90 ? -7.623 13.318 34.440 1.00 90.31 90 ARG A C 1
ATOM 718 O O . ARG A 1 90 ? -8.626 13.646 33.810 1.00 90.31 90 ARG A O 1
ATOM 725 N N . ASP A 1 91 ? -7.617 12.982 35.720 1.00 91.25 91 ASP A N 1
ATOM 726 C CA . ASP A 1 91 ? -8.786 13.118 36.576 1.00 91.25 91 ASP A CA 1
ATOM 727 C C . ASP A 1 91 ? -8.798 14.516 37.206 1.00 91.25 91 ASP A C 1
ATOM 729 O O . ASP A 1 91 ? -7.792 14.947 37.767 1.00 91.25 91 ASP A O 1
ATOM 733 N N . ASN A 1 92 ? -9.918 15.225 37.067 1.00 90.00 92 ASN A N 1
ATOM 734 C CA . ASN A 1 92 ? -10.145 16.551 37.651 1.00 90.00 92 ASN A CA 1
ATOM 735 C C . ASN A 1 92 ? -11.427 16.576 38.512 1.00 90.00 92 ASN A C 1
ATOM 737 O O . ASN A 1 92 ? -11.995 17.646 38.732 1.00 90.00 92 ASN A O 1
ATOM 741 N N . GLY A 1 93 ? -11.931 15.412 38.938 1.00 92.38 93 GLY A N 1
ATOM 742 C CA . GLY A 1 93 ? -13.090 15.321 39.824 1.00 92.38 93 GLY A CA 1
ATOM 743 C C . GLY A 1 93 ? -12.808 15.884 41.221 1.00 92.38 93 GLY A C 1
ATOM 744 O O . GLY A 1 93 ? -11.692 15.787 41.729 1.00 92.38 93 GLY A O 1
ATOM 745 N N . PHE A 1 94 ? -13.826 16.477 41.853 1.00 88.88 94 PHE A N 1
ATOM 746 C CA . PHE A 1 94 ? -13.766 16.873 43.263 1.00 88.88 94 PHE A CA 1
ATOM 747 C C . PHE A 1 94 ? -14.163 15.678 44.139 1.00 88.88 94 PHE A C 1
ATOM 749 O O . PHE A 1 94 ? -15.150 15.007 43.843 1.00 88.88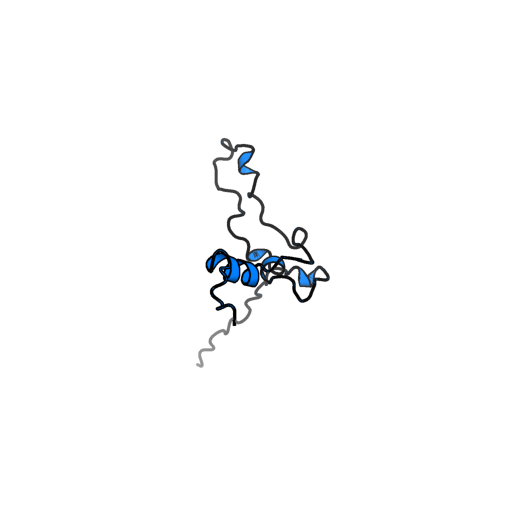 94 PHE A O 1
ATOM 756 N N . ASN A 1 95 ? -13.428 15.430 45.224 1.00 79.94 95 ASN A N 1
ATOM 757 C CA . ASN A 1 95 ? -13.811 14.425 46.215 1.00 79.94 95 ASN A CA 1
ATOM 758 C C . ASN A 1 95 ? -14.947 14.996 47.074 1.00 79.94 95 ASN A C 1
ATOM 760 O O . ASN A 1 95 ? -14.683 15.759 48.005 1.00 79.94 95 ASN A O 1
ATOM 764 N N . THR A 1 96 ? -16.190 14.678 46.718 1.00 73.31 96 THR A N 1
ATOM 765 C CA . THR A 1 96 ? -17.393 14.973 47.516 1.00 73.31 96 THR A CA 1
ATOM 766 C C . THR A 1 96 ? -17.876 13.737 48.242 1.00 73.31 96 THR A C 1
ATOM 768 O O . THR A 1 96 ? -17.938 12.683 47.567 1.00 73.31 96 THR A O 1
#

pLDDT: mean 85.12, std 15.02, range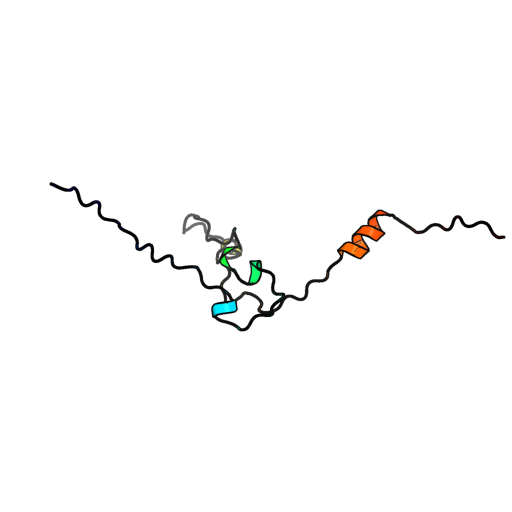 [41.31, 95.19]